Protein AF-A0A399NVS0-F1 (afdb_monomer_lite)

Radius of gyration: 18.45 Å; chains: 1; bounding box: 54×43×53 Å

Organism: NCBI:txid31963

Secondary structure (DSSP, 8-state):
---------------S-TTS-GGGTTS-----PPPPTTHHHHTT-TTEEEETTEEEEE-SS--HHHHHHHHHHHHHHHHHTTT--EEEE--SSSS-EEEE-GGGHHHHHHHHHHHTTTS--EEEE-SSS--PPEEGGGT-S-S-TT---EEEE--EE--

Structure (mmCIF, N/CA/C/O backbone):
data_AF-A0A399NVS0-F1
#
_entry.id   AF-A0A399NVS0-F1
#
loop_
_atom_site.group_PDB
_atom_site.id
_atom_site.type_symbol
_atom_site.label_atom_id
_atom_site.label_alt_id
_atom_site.label_comp_id
_atom_site.label_asym_id
_atom_site.label_entity_id
_atom_site.label_seq_id
_atom_site.pdbx_PDB_ins_code
_atom_site.Cartn_x
_atom_site.Cartn_y
_atom_site.Cartn_z
_atom_site.occupancy
_atom_site.B_iso_or_equiv
_atom_site.auth_seq_id
_atom_site.auth_comp_id
_atom_site.auth_asym_id
_atom_site.auth_atom_id
_atom_site.pdbx_PDB_model_num
ATOM 1 N N . MET A 1 1 ? -35.782 27.827 32.820 1.00 41.75 1 MET A N 1
ATOM 2 C CA . MET A 1 1 ? -35.338 26.569 32.182 1.00 41.75 1 MET A CA 1
ATOM 3 C C . MET A 1 1 ? -35.211 26.828 30.688 1.00 41.75 1 MET A C 1
ATOM 5 O O . MET A 1 1 ? -36.211 26.775 29.992 1.00 41.75 1 MET A O 1
ATOM 9 N N . ALA A 1 2 ? -34.023 27.213 30.219 1.00 36.81 2 ALA A N 1
ATOM 10 C CA . ALA A 1 2 ? -33.742 27.449 28.803 1.00 36.81 2 ALA A CA 1
ATOM 11 C C . ALA A 1 2 ? -32.502 26.625 28.437 1.00 36.81 2 ALA A C 1
ATOM 13 O O . ALA A 1 2 ? -31.418 26.868 28.965 1.00 36.81 2 ALA A O 1
ATOM 14 N N . GLY A 1 3 ? -32.701 25.588 27.623 1.00 33.47 3 GLY A N 1
ATOM 15 C CA . GLY A 1 3 ? -31.640 24.702 27.157 1.00 33.47 3 GLY A CA 1
ATOM 16 C C . GLY A 1 3 ? -30.786 25.404 26.107 1.00 33.47 3 GLY A C 1
ATOM 17 O O . GLY A 1 3 ? -31.291 25.809 25.065 1.00 33.47 3 GLY A O 1
ATOM 18 N N . SER A 1 4 ? -29.496 25.556 26.399 1.00 36.12 4 SER A N 1
ATOM 19 C CA . SER A 1 4 ? -28.494 26.039 25.451 1.00 36.12 4 SER A CA 1
ATOM 20 C C . SER A 1 4 ? -28.148 24.913 24.476 1.00 36.12 4 SER A C 1
ATOM 22 O O . SER A 1 4 ? -27.518 23.924 24.854 1.00 36.12 4 SER A O 1
ATOM 24 N N . ALA A 1 5 ? -28.585 25.045 23.224 1.00 38.28 5 ALA A N 1
ATOM 25 C CA . ALA A 1 5 ? -28.085 24.230 22.128 1.00 38.28 5 ALA A CA 1
ATOM 26 C C . ALA A 1 5 ? -26.654 24.692 21.809 1.00 38.28 5 ALA A C 1
ATOM 28 O O . ALA A 1 5 ? -26.448 25.739 21.196 1.00 38.28 5 ALA A O 1
ATOM 29 N N . ARG A 1 6 ? -25.650 23.931 22.257 1.00 32.88 6 ARG A N 1
ATOM 30 C CA . ARG A 1 6 ? -24.260 24.128 21.829 1.00 32.88 6 ARG A CA 1
ATOM 31 C C . ARG A 1 6 ? -24.132 23.686 20.374 1.00 32.88 6 ARG A C 1
ATOM 33 O O . ARG A 1 6 ? -24.100 22.495 20.082 1.00 32.88 6 ARG A O 1
ATOM 40 N N . GLN A 1 7 ? -24.042 24.656 19.473 1.00 37.81 7 GLN A N 1
ATOM 41 C CA . GLN A 1 7 ? -23.531 24.448 18.124 1.00 37.81 7 GLN A CA 1
ATOM 42 C C . GLN A 1 7 ? -22.048 24.064 18.238 1.00 37.81 7 GLN A C 1
ATOM 44 O O . GLN A 1 7 ? -21.210 24.892 18.594 1.00 37.81 7 GLN A O 1
ATOM 49 N N . PHE A 1 8 ? -21.721 22.797 17.984 1.00 31.05 8 PHE A N 1
ATOM 50 C CA . PHE A 1 8 ? -20.339 22.371 17.776 1.00 31.05 8 PHE A CA 1
ATOM 51 C C . PHE A 1 8 ? -19.960 22.700 16.333 1.00 31.05 8 PHE A C 1
ATOM 53 O O . PHE A 1 8 ? -20.098 21.877 15.433 1.00 31.05 8 PHE A O 1
ATOM 60 N N . ASN A 1 9 ? -19.519 23.935 16.108 1.00 30.95 9 ASN A N 1
ATOM 61 C CA . ASN A 1 9 ? -18.874 24.294 14.854 1.00 30.95 9 ASN A CA 1
ATOM 62 C C . ASN A 1 9 ? -17.452 23.724 14.896 1.00 30.95 9 ASN A C 1
ATOM 64 O O . ASN A 1 9 ? -16.589 24.254 15.596 1.00 30.95 9 ASN A O 1
ATOM 68 N N . VAL A 1 10 ? -17.219 22.624 14.179 1.00 36.53 10 VAL A N 1
ATOM 69 C CA . VAL A 1 10 ? -15.866 22.128 13.906 1.00 36.53 10 VAL A CA 1
ATOM 70 C C . VAL A 1 10 ? -15.254 23.086 12.889 1.00 36.53 10 VAL A C 1
ATOM 72 O O . VAL A 1 10 ? -15.512 22.989 11.691 1.00 36.53 10 VAL A O 1
ATOM 75 N N . ALA A 1 11 ? -14.496 24.065 13.379 1.00 29.69 11 ALA A N 1
ATOM 76 C CA . ALA A 1 11 ? -13.611 24.847 12.536 1.00 29.69 11 ALA A CA 1
ATOM 77 C C . ALA A 1 11 ? -12.514 23.900 12.032 1.00 29.69 11 ALA A C 1
ATOM 79 O O . ALA A 1 11 ? -11.616 23.524 12.782 1.00 29.69 11 ALA A O 1
ATOM 80 N N . LEU A 1 12 ? -12.631 23.462 10.779 1.00 35.03 12 LEU A N 1
ATOM 81 C CA . LEU A 1 12 ? -11.525 22.839 10.067 1.00 35.03 12 LEU A CA 1
ATOM 82 C C . LEU A 1 12 ? -10.483 23.940 9.852 1.00 35.03 12 LEU A C 1
ATOM 84 O O . LEU A 1 12 ? -10.659 24.799 8.989 1.00 35.03 12 LEU A O 1
ATOM 88 N N . GLU A 1 13 ? -9.445 23.977 10.686 1.00 31.06 13 GLU A N 1
ATOM 89 C CA . GLU A 1 13 ? -8.293 24.834 10.417 1.00 31.06 13 GLU A CA 1
ATOM 90 C C . GLU A 1 13 ? -7.690 24.438 9.058 1.00 31.06 13 GLU A C 1
ATOM 92 O O . GLU A 1 13 ? -7.461 23.248 8.814 1.00 31.06 13 GLU A O 1
ATOM 97 N N . PRO A 1 14 ? -7.412 25.393 8.155 1.00 36.09 14 PRO A N 1
ATOM 98 C CA . PRO A 1 14 ? -6.757 25.089 6.896 1.00 36.09 14 PRO A CA 1
ATOM 99 C C . PRO A 1 14 ? -5.263 24.903 7.171 1.00 36.09 14 PRO A C 1
ATOM 101 O O . PRO A 1 14 ? -4.496 25.859 7.171 1.00 36.09 14 PRO A O 1
ATOM 104 N N . THR A 1 15 ? -4.831 23.670 7.428 1.00 40.81 15 THR A N 1
ATOM 105 C CA . THR A 1 15 ? -3.402 23.319 7.505 1.00 40.81 15 THR A CA 1
ATOM 106 C C . THR A 1 15 ? -2.962 22.478 6.317 1.00 40.81 15 THR A C 1
ATOM 108 O O . THR A 1 15 ? -2.309 21.460 6.481 1.00 40.81 15 THR A O 1
ATOM 111 N N . VAL A 1 16 ? -3.272 22.937 5.103 1.00 40.91 16 VAL A N 1
ATOM 112 C CA . VAL A 1 16 ? -2.404 22.746 3.931 1.00 40.91 16 VAL A CA 1
ATOM 113 C C . VAL A 1 16 ? -2.625 23.952 3.019 1.00 40.91 16 VAL A C 1
ATOM 115 O O . VAL A 1 16 ? -3.746 24.202 2.583 1.00 40.91 16 VAL A O 1
ATOM 118 N N . ASP A 1 17 ? -1.571 24.725 2.772 1.00 36.59 17 ASP A N 1
ATOM 119 C CA . ASP A 1 17 ? -1.579 25.800 1.781 1.00 36.59 17 ASP A CA 1
ATOM 120 C C . ASP A 1 17 ? -1.876 25.192 0.388 1.00 36.59 17 ASP A C 1
ATOM 122 O O . ASP A 1 17 ? -1.114 24.327 -0.059 1.00 36.59 17 ASP A O 1
ATOM 126 N N . PRO A 1 18 ? -2.974 25.569 -0.298 1.00 43.31 18 PRO A N 1
ATOM 127 C CA . PRO A 1 18 ? -3.385 24.961 -1.568 1.00 43.31 18 PRO A CA 1
ATOM 128 C C . PRO A 1 18 ? -2.456 25.300 -2.748 1.00 43.31 18 PRO A C 1
ATOM 130 O O . PRO A 1 18 ? -2.695 24.836 -3.861 1.00 43.31 18 PRO A O 1
ATOM 133 N N . ALA A 1 19 ? -1.415 26.113 -2.534 1.00 38.25 19 ALA A N 1
ATOM 134 C CA . ALA A 1 19 ? -0.515 26.576 -3.587 1.00 38.25 19 ALA A CA 1
ATOM 135 C C . ALA A 1 19 ? 0.746 25.715 -3.797 1.00 38.25 19 ALA A C 1
ATOM 137 O O . ALA A 1 19 ? 1.438 25.906 -4.798 1.00 38.25 19 ALA A O 1
ATOM 138 N N . THR A 1 20 ? 1.059 24.754 -2.920 1.00 37.62 20 THR A N 1
ATOM 139 C CA . THR A 1 20 ? 2.188 23.842 -3.169 1.00 37.62 20 THR A CA 1
ATOM 140 C C . THR A 1 20 ? 1.727 22.737 -4.111 1.00 37.62 20 THR A C 1
ATOM 142 O O . THR A 1 20 ? 1.159 21.737 -3.675 1.00 37.62 20 THR A O 1
ATOM 145 N N . SER A 1 21 ? 1.954 22.911 -5.415 1.00 37.31 21 SER A N 1
ATOM 146 C CA . SER A 1 21 ? 1.705 21.858 -6.401 1.00 37.31 21 SER A CA 1
ATOM 147 C C . SER A 1 21 ? 2.378 20.559 -5.942 1.00 37.31 21 SER A C 1
ATOM 149 O O . SER A 1 21 ? 3.598 20.509 -5.779 1.00 37.31 21 SER A O 1
ATOM 151 N N . GLU A 1 22 ? 1.590 19.503 -5.724 1.00 45.12 22 GLU A N 1
ATOM 152 C CA . GLU A 1 22 ? 2.058 18.204 -5.214 1.00 45.12 22 GLU A CA 1
ATOM 153 C C . GLU A 1 22 ? 3.183 17.582 -6.069 1.00 45.12 22 GLU A C 1
ATOM 155 O O . GLU A 1 22 ? 3.919 16.703 -5.609 1.00 45.12 22 GLU A O 1
ATOM 160 N N . GLU A 1 23 ? 3.348 18.068 -7.303 1.00 38.25 23 GLU A N 1
ATOM 161 C CA . GLU A 1 23 ? 4.422 17.723 -8.232 1.00 38.25 23 GLU A CA 1
ATOM 162 C C . GLU A 1 23 ? 5.829 18.068 -7.720 1.00 38.25 23 GLU A C 1
ATOM 164 O O . GLU A 1 23 ? 6.791 17.386 -8.083 1.00 38.25 23 GLU A O 1
ATOM 169 N N . GLU A 1 24 ? 5.978 19.075 -6.855 1.00 32.56 24 GLU A N 1
ATOM 170 C CA . GLU A 1 24 ? 7.271 19.407 -6.239 1.00 32.56 24 GLU A CA 1
ATOM 171 C C . GLU A 1 24 ? 7.657 18.430 -5.123 1.00 32.56 24 GLU A C 1
ATOM 173 O O . GLU A 1 24 ? 8.844 18.184 -4.897 1.00 32.56 24 GLU A O 1
ATOM 178 N N . TYR A 1 25 ? 6.681 17.779 -4.484 1.00 38.12 25 TYR A N 1
ATOM 179 C CA . TYR A 1 25 ? 6.951 16.807 -3.420 1.00 38.12 25 TYR A CA 1
ATOM 180 C C . TYR A 1 25 ? 7.468 15.465 -3.966 1.00 38.12 25 TYR A C 1
ATOM 182 O O . TYR A 1 25 ? 8.130 14.710 -3.256 1.00 38.12 25 TYR A O 1
ATOM 190 N N . SER A 1 26 ? 7.196 15.164 -5.241 1.00 41.22 26 SER A N 1
ATOM 191 C CA . SER A 1 26 ? 7.559 13.887 -5.865 1.00 41.22 26 SER A CA 1
ATOM 192 C C . SER A 1 26 ? 8.949 13.866 -6.518 1.00 41.22 26 SER A C 1
ATOM 194 O O . SER A 1 26 ? 9.409 12.787 -6.895 1.00 41.22 26 SER A O 1
ATOM 196 N N . ARG A 1 27 ? 9.614 15.018 -6.708 1.00 38.06 27 ARG A N 1
ATOM 197 C CA . ARG A 1 27 ? 10.742 15.135 -7.657 1.00 38.06 27 ARG A CA 1
ATOM 198 C C . ARG A 1 27 ? 12.161 14.978 -7.093 1.00 38.06 27 ARG A C 1
ATOM 200 O O . ARG A 1 27 ? 13.093 14.921 -7.886 1.00 38.06 27 ARG A O 1
ATOM 207 N N . GLN A 1 28 ? 12.365 14.827 -5.784 1.0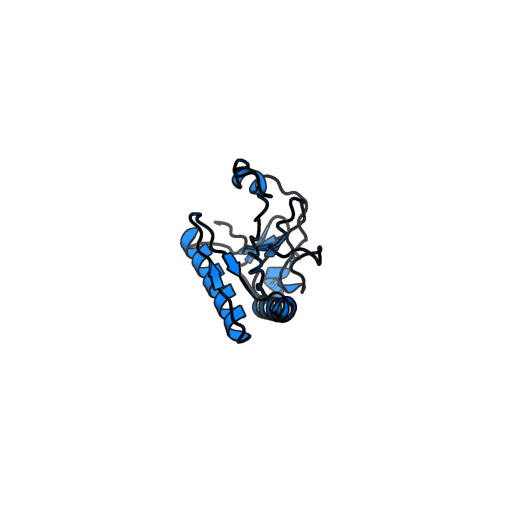0 41.69 28 GLN A N 1
ATOM 208 C CA . GLN A 1 28 ? 13.725 14.714 -5.229 1.00 41.69 28 GLN A CA 1
ATOM 209 C C . GLN A 1 28 ? 13.750 13.735 -4.039 1.00 41.69 28 GLN A C 1
ATOM 211 O O . GLN A 1 28 ? 13.243 14.074 -2.979 1.00 41.69 28 GLN A O 1
ATOM 216 N N . ASP A 1 29 ? 14.300 12.527 -4.185 1.00 44.78 29 ASP A N 1
ATOM 217 C CA . ASP A 1 29 ? 14.395 11.522 -3.104 1.00 44.78 29 ASP A CA 1
ATOM 218 C C . ASP A 1 29 ? 15.713 10.730 -3.236 1.00 44.78 29 ASP A C 1
ATOM 220 O O . ASP A 1 29 ? 15.905 10.051 -4.244 1.00 44.78 29 ASP A O 1
ATOM 224 N N . ASP A 1 30 ? 16.578 10.793 -2.209 1.00 43.59 30 ASP A N 1
ATOM 225 C CA . ASP A 1 30 ? 17.843 10.029 -2.079 1.00 43.59 30 ASP A CA 1
ATOM 226 C C . ASP A 1 30 ? 18.008 9.334 -0.703 1.00 43.59 30 ASP A C 1
ATOM 228 O O . ASP A 1 30 ? 19.099 8.920 -0.320 1.00 43.59 30 ASP A O 1
ATOM 232 N N . ALA A 1 31 ? 16.928 9.127 0.053 1.00 50.03 31 ALA A N 1
ATOM 233 C CA . ALA A 1 31 ? 16.952 8.231 1.214 1.00 50.03 31 ALA A CA 1
ATOM 234 C C . ALA A 1 31 ? 15.771 7.266 1.110 1.00 50.03 31 ALA A C 1
ATOM 236 O O . ALA A 1 31 ? 14.633 7.625 1.398 1.00 50.03 31 ALA A O 1
ATOM 237 N N . VAL A 1 32 ? 16.042 6.056 0.628 1.00 55.94 32 VAL A N 1
ATOM 238 C CA . VAL A 1 32 ? 15.063 4.983 0.429 1.00 55.94 32 VAL A CA 1
ATOM 239 C C . VAL A 1 32 ? 15.309 3.912 1.488 1.00 55.94 32 VAL A C 1
ATOM 241 O O . VAL A 1 32 ? 16.448 3.475 1.639 1.00 55.94 32 VAL A O 1
ATOM 244 N N . ALA A 1 33 ? 14.274 3.472 2.215 1.00 58.44 33 ALA A N 1
ATOM 245 C CA . ALA A 1 33 ? 14.387 2.270 3.041 1.00 58.44 33 ALA A CA 1
ATOM 246 C C . ALA A 1 33 ? 14.461 1.054 2.095 1.00 58.44 33 ALA A C 1
ATOM 248 O O . ALA A 1 33 ? 13.541 0.868 1.293 1.00 58.44 33 ALA A O 1
ATOM 249 N N . PRO A 1 34 ? 15.559 0.277 2.096 1.00 66.56 34 PRO A N 1
ATOM 250 C CA . PRO A 1 34 ? 15.833 -0.619 0.984 1.00 66.56 34 PRO A CA 1
ATOM 251 C C . PRO A 1 34 ? 15.069 -1.940 1.108 1.00 66.56 34 PRO A C 1
ATOM 253 O O . PRO A 1 34 ? 15.268 -2.694 2.057 1.00 66.56 34 PRO A O 1
ATOM 256 N N . ALA A 1 35 ? 14.284 -2.277 0.083 1.00 79.31 35 ALA A N 1
ATOM 257 C CA . ALA A 1 35 ? 14.026 -3.673 -0.240 1.00 79.31 35 ALA A CA 1
ATOM 258 C C . ALA A 1 35 ? 15.357 -4.335 -0.652 1.00 79.31 35 ALA A C 1
ATOM 260 O O . ALA A 1 35 ? 16.127 -3.738 -1.419 1.00 79.31 35 ALA A O 1
ATOM 261 N N . PRO A 1 36 ? 15.662 -5.552 -0.165 1.00 81.62 36 PRO A N 1
ATOM 262 C CA . PRO A 1 36 ? 16.909 -6.227 -0.501 1.00 81.62 36 PRO A CA 1
ATOM 263 C C . PRO A 1 36 ? 16.967 -6.531 -2.000 1.00 81.62 36 PRO A C 1
ATOM 265 O O . PRO A 1 36 ? 15.951 -6.854 -2.607 1.00 81.62 36 PRO A O 1
ATOM 268 N N . ALA A 1 37 ? 18.160 -6.505 -2.604 1.00 83.81 37 ALA A N 1
ATOM 269 C CA . ALA A 1 37 ? 18.337 -6.834 -4.027 1.00 83.81 37 ALA A CA 1
ATOM 270 C C . ALA A 1 37 ? 17.810 -8.239 -4.392 1.00 83.81 37 ALA A C 1
ATOM 272 O O . ALA A 1 37 ? 17.433 -8.487 -5.534 1.00 83.81 37 ALA A O 1
ATOM 273 N N . THR A 1 38 ? 17.757 -9.144 -3.412 1.00 87.56 38 THR A N 1
ATOM 274 C CA . THR A 1 38 ? 17.235 -10.508 -3.536 1.00 87.56 38 THR A CA 1
ATOM 275 C C . THR A 1 38 ? 15.712 -10.607 -3.449 1.00 87.56 38 THR A C 1
ATOM 277 O O . THR A 1 38 ? 15.192 -11.691 -3.698 1.00 87.56 38 THR A O 1
ATOM 280 N N . TRP A 1 39 ? 14.992 -9.517 -3.143 1.00 91.50 39 TRP A N 1
ATOM 281 C CA . TRP A 1 39 ? 13.532 -9.506 -2.969 1.00 91.50 39 TRP A CA 1
ATOM 282 C C . TRP A 1 39 ? 12.785 -10.240 -4.100 1.00 91.50 39 TRP A C 1
ATOM 284 O O . TRP A 1 39 ? 12.003 -11.135 -3.787 1.00 91.50 39 TRP A O 1
ATOM 294 N N . PRO A 1 40 ? 13.062 -9.993 -5.401 1.00 89.94 40 PRO A N 1
ATOM 295 C CA . PRO A 1 40 ? 12.354 -10.684 -6.484 1.00 89.94 40 PRO A CA 1
ATOM 296 C C . PRO A 1 40 ? 12.512 -12.206 -6.436 1.00 89.94 40 PRO A C 1
ATOM 298 O O . PRO A 1 40 ? 11.560 -12.944 -6.676 1.00 89.94 40 PRO A O 1
ATOM 301 N N . THR A 1 41 ? 13.711 -12.682 -6.097 1.00 90.25 41 THR A N 1
ATOM 302 C CA . THR A 1 41 ? 14.009 -14.113 -6.000 1.00 90.25 41 THR A CA 1
ATOM 303 C C . THR A 1 41 ? 13.360 -14.726 -4.764 1.00 90.25 41 THR A C 1
ATOM 305 O O . THR A 1 41 ? 12.756 -15.787 -4.873 1.00 90.25 41 THR A O 1
ATOM 308 N N . THR A 1 42 ? 13.452 -14.055 -3.611 1.00 91.25 42 THR A N 1
ATOM 309 C CA . THR A 1 42 ? 12.872 -14.521 -2.341 1.00 91.25 42 THR A CA 1
ATOM 310 C C . THR A 1 42 ? 11.354 -14.662 -2.422 1.00 91.25 42 THR A C 1
ATOM 312 O O . THR A 1 42 ? 10.810 -15.624 -1.895 1.00 91.25 42 THR A O 1
ATOM 315 N N . HIS A 1 43 ? 10.685 -13.736 -3.112 1.00 91.38 43 HIS A N 1
ATOM 316 C CA . HIS A 1 43 ? 9.227 -13.730 -3.264 1.00 91.38 43 HIS A CA 1
ATOM 317 C C . HIS A 1 43 ? 8.743 -14.429 -4.544 1.00 91.38 43 HIS A C 1
ATOM 319 O O . HIS A 1 43 ? 7.552 -14.423 -4.837 1.00 91.38 43 HIS A O 1
ATOM 325 N N . HIS A 1 44 ? 9.643 -15.032 -5.333 1.00 93.31 44 HIS A N 1
ATOM 326 C CA . HIS A 1 44 ? 9.312 -15.682 -6.608 1.00 93.31 44 HIS A CA 1
ATOM 327 C C . HIS A 1 44 ? 8.549 -14.771 -7.596 1.00 93.31 44 HIS A C 1
ATOM 329 O O . HIS A 1 44 ? 7.653 -15.214 -8.315 1.00 93.31 44 HIS A O 1
ATOM 335 N N . ARG A 1 45 ? 8.934 -13.490 -7.659 1.00 93.69 45 ARG A N 1
ATOM 336 C CA . ARG A 1 45 ? 8.305 -12.436 -8.472 1.00 93.69 45 ARG A CA 1
ATOM 337 C C . ARG A 1 45 ? 9.215 -11.976 -9.616 1.00 93.69 45 ARG A C 1
ATOM 339 O O . ARG A 1 45 ? 9.907 -10.967 -9.476 1.00 93.69 45 ARG A O 1
ATOM 346 N N . PRO A 1 46 ? 9.239 -12.677 -10.770 1.00 91.81 46 PRO A N 1
ATOM 347 C CA . PRO A 1 46 ? 10.084 -12.301 -11.911 1.00 91.81 46 PRO A CA 1
ATOM 348 C C . PRO A 1 46 ? 9.637 -10.997 -12.594 1.00 91.81 46 PRO A C 1
ATOM 350 O O . PRO A 1 46 ? 10.371 -10.430 -13.400 1.00 91.81 46 PRO A O 1
ATOM 353 N N . ASP A 1 47 ? 8.427 -10.529 -12.294 1.00 92.75 47 ASP A N 1
ATOM 354 C CA . ASP A 1 47 ? 7.853 -9.260 -12.734 1.00 92.75 47 ASP A CA 1
ATOM 355 C C . ASP A 1 47 ? 8.288 -8.062 -11.871 1.00 92.75 47 ASP A C 1
ATOM 357 O O . ASP A 1 47 ? 7.881 -6.933 -12.146 1.00 92.75 47 ASP A O 1
ATOM 361 N N . VAL A 1 48 ? 9.122 -8.279 -10.851 1.00 94.12 48 VAL A N 1
ATOM 362 C CA . VAL A 1 48 ? 9.631 -7.238 -9.953 1.00 94.12 48 VAL A CA 1
ATOM 363 C C . VAL A 1 48 ? 11.144 -7.105 -10.102 1.00 94.12 48 VAL A C 1
ATOM 365 O O . VAL A 1 48 ? 11.877 -8.088 -10.145 1.00 94.12 48 VAL A O 1
ATOM 368 N N . VAL A 1 49 ? 11.635 -5.869 -10.132 1.00 93.56 49 VAL A N 1
ATOM 369 C CA . VAL A 1 49 ? 13.068 -5.552 -10.074 1.00 93.56 49 VAL A CA 1
ATOM 370 C C . VAL A 1 49 ? 13.348 -4.588 -8.932 1.00 93.56 49 VAL A C 1
ATOM 372 O O . VAL A 1 49 ? 12.488 -3.796 -8.559 1.00 93.56 49 VAL A O 1
ATOM 375 N N . VAL A 1 50 ? 14.559 -4.601 -8.380 1.00 92.19 50 VAL A N 1
ATOM 376 C CA . VAL A 1 50 ? 14.946 -3.623 -7.354 1.00 92.19 50 VAL A CA 1
ATOM 377 C C . VAL A 1 50 ? 15.613 -2.426 -8.021 1.00 92.19 50 VAL A C 1
ATOM 379 O O . VAL A 1 50 ? 16.700 -2.544 -8.583 1.00 92.19 50 VAL A O 1
ATOM 382 N N . ARG A 1 51 ? 14.974 -1.254 -7.955 1.00 88.19 51 ARG A N 1
ATOM 383 C CA . ARG A 1 51 ? 15.486 0.002 -8.521 1.00 88.19 51 ARG A CA 1
ATOM 384 C C . ARG A 1 51 ? 15.536 1.070 -7.438 1.00 88.19 51 ARG A C 1
ATOM 386 O O . ARG A 1 51 ? 14.534 1.332 -6.785 1.00 88.19 51 ARG A O 1
ATOM 393 N N . LYS A 1 52 ? 16.708 1.690 -7.244 1.00 85.12 52 LYS A N 1
ATOM 394 C CA . LYS A 1 52 ? 16.951 2.678 -6.171 1.00 85.12 52 LYS A CA 1
ATOM 395 C C . LYS A 1 52 ? 16.535 2.169 -4.777 1.00 85.12 52 LYS A C 1
ATOM 397 O O . LYS A 1 52 ? 16.014 2.930 -3.979 1.00 85.12 52 LYS A O 1
ATOM 402 N N . GLY A 1 53 ? 16.715 0.874 -4.502 1.00 87.19 53 GLY A N 1
ATOM 403 C CA . GLY A 1 53 ? 16.306 0.258 -3.234 1.00 87.19 53 GLY A CA 1
ATOM 404 C C . GLY A 1 53 ? 14.807 -0.038 -3.101 1.00 87.19 53 GLY A C 1
ATOM 405 O O . GLY A 1 53 ? 14.385 -0.465 -2.037 1.00 87.19 53 GLY A O 1
ATOM 406 N N . LEU A 1 54 ? 13.991 0.146 -4.144 1.00 90.12 54 LEU A N 1
ATOM 407 C CA . LEU A 1 54 ? 12.571 -0.220 -4.134 1.00 90.12 54 LEU A CA 1
ATOM 408 C C . LEU A 1 54 ? 12.313 -1.448 -5.006 1.00 90.12 54 LEU A C 1
ATOM 410 O O . LEU A 1 54 ? 12.679 -1.455 -6.185 1.00 90.12 54 LEU A O 1
ATOM 414 N N . ALA A 1 55 ? 11.622 -2.445 -4.458 1.00 93.12 55 ALA A N 1
ATOM 415 C CA . ALA A 1 55 ? 10.985 -3.507 -5.223 1.00 93.12 55 ALA A CA 1
ATOM 416 C C . ALA A 1 55 ? 9.909 -2.873 -6.116 1.00 93.12 55 ALA A C 1
ATOM 418 O O . ALA A 1 55 ? 8.935 -2.296 -5.643 1.00 93.12 55 ALA A O 1
ATOM 419 N N . THR A 1 56 ? 10.148 -2.904 -7.418 1.00 92.88 56 THR A N 1
ATOM 420 C CA . THR A 1 56 ? 9.448 -2.117 -8.430 1.00 92.88 56 THR A CA 1
ATOM 421 C C . THR A 1 56 ? 8.864 -3.042 -9.483 1.00 92.88 56 THR A C 1
ATOM 423 O O . THR A 1 56 ? 9.585 -3.841 -10.079 1.00 92.88 56 THR A O 1
ATOM 426 N N . LEU A 1 57 ? 7.561 -2.919 -9.729 1.00 93.75 57 LEU A N 1
ATOM 427 C CA . LEU A 1 57 ? 6.849 -3.715 -10.725 1.00 93.75 57 LEU A CA 1
ATOM 428 C C . LEU A 1 57 ? 7.264 -3.295 -12.141 1.00 93.75 57 LEU A C 1
ATOM 430 O O . LEU A 1 57 ? 7.270 -2.108 -12.479 1.00 93.75 57 LEU A O 1
ATOM 434 N N . VAL A 1 58 ? 7.567 -4.267 -12.995 1.00 94.12 58 VAL A N 1
ATOM 435 C CA . VAL A 1 58 ? 7.784 -4.039 -14.425 1.00 94.12 58 VAL A CA 1
ATOM 436 C C . VAL A 1 58 ? 6.419 -3.915 -15.092 1.00 94.12 58 VAL A C 1
ATOM 438 O O . VAL A 1 5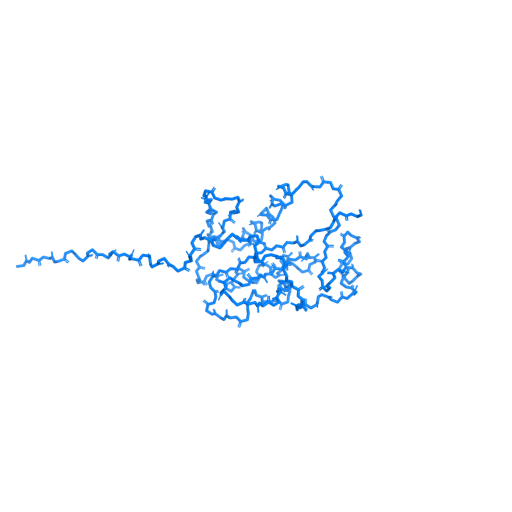8 ? 5.695 -4.894 -15.268 1.00 94.12 58 VAL A O 1
ATOM 441 N N . ASN A 1 59 ? 6.051 -2.694 -15.465 1.00 91.19 59 ASN A N 1
ATOM 442 C CA . ASN A 1 59 ? 4.797 -2.414 -16.139 1.00 91.19 59 ASN A CA 1
ATOM 443 C C . ASN A 1 59 ? 4.991 -2.474 -17.656 1.00 91.19 59 ASN A C 1
ATOM 445 O O . ASN A 1 59 ? 5.695 -1.649 -18.229 1.00 91.19 59 ASN A O 1
ATOM 449 N N . ARG A 1 60 ? 4.358 -3.452 -18.306 1.00 88.88 60 ARG A N 1
ATOM 450 C CA . ARG A 1 60 ? 4.445 -3.637 -19.765 1.00 88.88 60 ARG A CA 1
ATOM 451 C C . ARG A 1 60 ? 3.194 -3.192 -20.515 1.00 88.88 60 ARG A C 1
ATOM 453 O O . ARG A 1 60 ? 3.254 -3.010 -21.724 1.00 88.88 60 ARG A O 1
ATOM 460 N N . THR A 1 61 ? 2.058 -3.100 -19.827 1.00 90.00 61 THR A N 1
ATOM 461 C CA . THR A 1 61 ? 0.743 -3.043 -20.485 1.00 90.00 61 THR A CA 1
ATOM 462 C C . THR A 1 61 ? -0.230 -2.056 -19.861 1.00 90.00 61 THR A C 1
ATOM 464 O O . THR A 1 61 ? -1.170 -1.650 -20.538 1.00 90.00 61 THR A O 1
ATOM 467 N N . LEU A 1 62 ? -0.070 -1.698 -18.584 1.00 91.75 62 LEU A N 1
ATOM 468 C CA . LEU A 1 62 ? -1.045 -0.860 -17.895 1.00 91.75 62 LEU A CA 1
ATOM 469 C C . LEU A 1 62 ? -0.759 0.611 -18.167 1.00 91.75 62 LEU A C 1
ATOM 471 O O . LEU A 1 62 ? 0.363 1.079 -17.985 1.00 91.75 62 LEU A O 1
ATOM 475 N N . THR A 1 63 ? -1.795 1.369 -18.503 1.00 91.38 63 THR A N 1
ATOM 476 C CA . THR A 1 63 ? -1.719 2.829 -18.418 1.00 91.38 63 THR A CA 1
ATOM 477 C C . THR A 1 63 ? -1.609 3.270 -16.951 1.00 91.38 63 THR A C 1
ATOM 479 O O . THR A 1 63 ? -1.998 2.515 -16.049 1.00 91.38 63 THR A O 1
ATOM 482 N N . PRO A 1 64 ? -1.148 4.503 -16.665 1.00 88.44 64 PRO A N 1
ATOM 483 C CA . PRO A 1 64 ? -1.098 5.021 -15.296 1.00 88.44 64 PRO A CA 1
ATOM 484 C C . PRO A 1 64 ? -2.440 4.915 -14.554 1.00 88.44 64 PRO A C 1
ATOM 486 O O . PRO A 1 64 ? -2.480 4.501 -13.396 1.00 88.44 64 PRO A O 1
ATOM 489 N N . HIS A 1 65 ? -3.551 5.201 -15.239 1.00 88.12 65 HIS A N 1
ATOM 490 C CA . HIS A 1 65 ? -4.890 5.070 -14.665 1.00 88.12 65 HIS A CA 1
ATOM 491 C C . HIS A 1 65 ? -5.252 3.608 -14.352 1.00 88.12 65 HIS A C 1
ATOM 493 O O . HIS A 1 65 ? -5.762 3.314 -13.275 1.00 88.12 65 HIS A O 1
ATOM 499 N N . GLN A 1 66 ? -4.958 2.663 -15.252 1.00 92.00 66 GLN A N 1
ATOM 500 C CA . GLN A 1 66 ? -5.213 1.239 -15.000 1.00 92.00 66 GLN A CA 1
ATOM 501 C C . GLN A 1 66 ? -4.372 0.698 -13.838 1.00 92.00 66 GLN A C 1
ATOM 503 O O . GLN A 1 66 ? -4.874 -0.084 -13.030 1.00 92.00 66 GLN A O 1
ATOM 508 N N . ALA A 1 67 ? -3.116 1.133 -13.721 1.00 91.12 67 ALA A N 1
ATOM 509 C CA . ALA A 1 67 ? -2.261 0.805 -12.585 1.00 91.12 67 ALA A CA 1
ATOM 510 C C . ALA A 1 67 ? -2.852 1.332 -11.267 1.00 91.12 67 ALA A C 1
ATOM 512 O O . ALA A 1 67 ? -2.949 0.572 -10.305 1.00 91.12 67 ALA A O 1
ATOM 513 N N . LEU A 1 68 ? -3.325 2.584 -11.248 1.00 89.19 68 LEU A N 1
ATOM 514 C CA . LEU A 1 68 ? -4.008 3.170 -10.092 1.00 89.19 68 LEU A CA 1
ATOM 515 C C . LEU A 1 68 ? -5.263 2.376 -9.706 1.00 89.19 68 LEU A C 1
ATOM 517 O O . LEU A 1 68 ? -5.431 2.028 -8.541 1.00 89.19 68 LEU A O 1
ATOM 521 N N . VAL A 1 69 ? -6.120 2.032 -10.673 1.00 91.50 69 VAL A N 1
ATOM 522 C CA . VAL A 1 69 ? -7.320 1.219 -10.413 1.00 91.50 69 VAL A CA 1
ATOM 523 C C . VAL A 1 69 ? -6.938 -0.154 -9.854 1.00 91.50 69 VAL A C 1
ATOM 525 O O . VAL A 1 69 ? -7.547 -0.615 -8.894 1.00 91.50 69 VAL A O 1
ATOM 528 N N . THR A 1 70 ? -5.896 -0.784 -10.397 1.00 93.00 70 THR A N 1
ATOM 529 C CA . THR A 1 70 ? -5.397 -2.082 -9.913 1.00 93.00 70 THR A CA 1
ATOM 530 C C . THR A 1 70 ? -4.892 -1.991 -8.469 1.00 93.00 70 THR A C 1
ATOM 532 O O . THR A 1 70 ? -5.144 -2.893 -7.674 1.00 93.00 70 THR A O 1
ATOM 535 N N . ASP A 1 71 ? -4.206 -0.904 -8.106 1.00 93.19 71 ASP A N 1
ATOM 536 C CA . ASP A 1 71 ? -3.742 -0.651 -6.733 1.00 93.19 71 ASP A CA 1
ATOM 537 C C . ASP A 1 71 ? -4.919 -0.470 -5.767 1.00 93.19 71 ASP A C 1
ATOM 539 O O . ASP A 1 71 ? -4.916 -1.036 -4.675 1.00 93.19 71 ASP A O 1
ATOM 543 N N . LEU A 1 72 ? -5.960 0.253 -6.182 1.00 93.00 72 LEU A N 1
ATOM 544 C CA . LEU A 1 72 ? -7.158 0.453 -5.366 1.00 93.00 72 LEU A CA 1
ATOM 545 C C . LEU A 1 72 ? -7.946 -0.835 -5.153 1.00 93.00 72 LEU A C 1
ATOM 547 O O . LEU A 1 72 ? -8.411 -1.081 -4.043 1.00 93.00 72 LEU A O 1
ATOM 551 N N . LEU A 1 73 ? -8.093 -1.657 -6.194 1.00 94.50 73 LEU A N 1
ATOM 552 C CA . LEU A 1 73 ? -8.759 -2.954 -6.085 1.00 94.50 73 LEU A CA 1
ATOM 553 C C . LEU A 1 73 ? -7.991 -3.890 -5.145 1.00 94.50 73 LEU A C 1
ATOM 555 O O . LEU A 1 73 ? -8.608 -4.513 -4.289 1.00 94.50 73 LEU A O 1
ATOM 559 N N . PHE A 1 74 ? -6.657 -3.908 -5.232 1.00 95.44 74 PHE A N 1
ATOM 560 C CA . PHE A 1 74 ? -5.809 -4.663 -4.308 1.00 95.44 74 PHE A CA 1
ATOM 561 C C . PHE A 1 74 ? -6.024 -4.238 -2.846 1.00 95.44 74 PHE A C 1
ATOM 563 O O . PHE A 1 74 ? -6.275 -5.078 -1.983 1.00 95.44 74 PHE A O 1
ATOM 570 N N . ILE A 1 75 ? -5.988 -2.930 -2.566 1.00 94.75 75 ILE A N 1
ATOM 571 C CA . ILE A 1 75 ? -6.208 -2.407 -1.208 1.00 94.75 75 ILE A CA 1
ATOM 572 C C . ILE A 1 75 ? -7.629 -2.722 -0.732 1.00 94.75 75 ILE A C 1
ATOM 574 O O . ILE A 1 75 ? -7.818 -3.141 0.408 1.00 94.75 75 ILE A O 1
ATOM 578 N N . ARG A 1 76 ? -8.634 -2.558 -1.598 1.00 94.94 76 ARG A N 1
ATOM 579 C CA . ARG A 1 76 ? -10.029 -2.881 -1.283 1.00 94.94 76 ARG A CA 1
ATOM 580 C C . ARG A 1 76 ? -10.173 -4.338 -0.859 1.00 94.94 76 ARG A C 1
ATOM 582 O O . ARG A 1 76 ? -10.814 -4.599 0.152 1.00 94.94 76 ARG A O 1
ATOM 589 N N . ASP A 1 77 ? -9.596 -5.269 -1.609 1.00 96.75 77 ASP A N 1
ATOM 590 C CA . ASP A 1 77 ? -9.726 -6.697 -1.324 1.00 96.75 77 ASP A CA 1
ATOM 591 C C . ASP A 1 77 ? -9.044 -7.058 0.011 1.00 96.75 77 ASP A C 1
ATOM 593 O O . ASP A 1 77 ? -9.610 -7.809 0.807 1.00 96.75 77 ASP A O 1
ATOM 597 N N . ALA A 1 78 ? -7.900 -6.432 0.322 1.00 96.25 78 ALA A N 1
ATOM 598 C CA . ALA A 1 78 ? -7.244 -6.563 1.625 1.00 96.25 78 ALA A CA 1
ATOM 599 C C . ALA A 1 78 ? -8.108 -6.032 2.785 1.00 96.25 78 ALA A C 1
ATOM 601 O O . ALA A 1 78 ? -8.170 -6.654 3.844 1.00 96.25 78 ALA A O 1
ATOM 602 N N . LEU A 1 79 ? -8.800 -4.905 2.594 1.00 95.94 79 LEU A N 1
ATOM 603 C CA . LEU A 1 79 ? -9.695 -4.339 3.607 1.00 95.94 79 LEU A CA 1
ATOM 604 C C . LEU A 1 79 ? -10.970 -5.172 3.776 1.00 95.94 79 LEU A C 1
ATOM 606 O O . LEU A 1 79 ? -11.364 -5.453 4.906 1.00 95.94 79 LEU A O 1
ATOM 610 N N . LEU A 1 80 ? -11.581 -5.634 2.683 1.00 96.56 80 LEU A N 1
ATOM 611 C CA . LEU A 1 80 ? -12.770 -6.492 2.724 1.00 96.56 80 LEU A CA 1
ATOM 612 C C . LEU A 1 80 ? -12.513 -7.795 3.491 1.00 96.56 80 LEU A C 1
ATOM 614 O O . LEU A 1 80 ? -13.385 -8.239 4.235 1.00 96.56 80 LEU A O 1
ATOM 618 N N . ALA A 1 81 ? -11.309 -8.365 3.384 1.00 96.25 81 ALA A N 1
ATOM 619 C CA . ALA A 1 81 ? -10.917 -9.563 4.128 1.00 96.25 81 ALA A CA 1
ATOM 620 C C . ALA A 1 81 ? -10.945 -9.383 5.660 1.00 96.25 81 ALA A C 1
ATOM 622 O O . ALA A 1 81 ? -10.984 -10.368 6.394 1.00 96.25 81 ALA A O 1
ATOM 623 N N . THR A 1 82 ? -10.943 -8.142 6.156 1.00 96.69 82 THR A N 1
ATOM 624 C CA . THR A 1 82 ? -11.021 -7.844 7.596 1.00 96.69 82 THR A CA 1
ATOM 625 C C . THR A 1 82 ? -12.445 -7.726 8.129 1.00 96.69 82 THR A C 1
ATOM 627 O O . THR A 1 82 ? -12.643 -7.805 9.340 1.00 96.69 82 THR A O 1
ATOM 630 N N . GLY A 1 83 ? -13.428 -7.506 7.250 1.00 95.81 83 GLY A N 1
ATOM 631 C CA . GLY A 1 83 ? -14.813 -7.234 7.632 1.00 95.81 83 GLY A CA 1
ATOM 632 C C . GLY A 1 83 ? -15.055 -5.867 8.285 1.00 95.81 83 GLY A C 1
ATOM 633 O O . GLY A 1 83 ? -16.138 -5.660 8.825 1.00 95.81 83 GLY A O 1
ATOM 634 N N . ILE A 1 84 ? -14.085 -4.946 8.267 1.00 94.62 84 ILE A N 1
ATOM 635 C CA . ILE A 1 84 ? -14.293 -3.579 8.763 1.00 94.62 84 ILE A CA 1
ATOM 636 C C . ILE A 1 84 ? -14.995 -2.709 7.721 1.00 94.62 84 ILE A C 1
ATOM 638 O O . ILE A 1 84 ? -14.822 -2.889 6.512 1.00 94.62 84 ILE A O 1
ATOM 642 N N . ASP A 1 85 ? -15.677 -1.679 8.205 1.00 95.12 85 ASP A N 1
ATOM 643 C CA . ASP A 1 85 ? -16.172 -0.608 7.354 1.00 95.12 85 ASP A CA 1
ATOM 644 C C . ASP A 1 85 ? -15.038 0.335 6.929 1.00 95.12 85 ASP A C 1
ATOM 646 O O . ASP A 1 85 ? -14.159 0.707 7.715 1.00 95.12 85 ASP A O 1
ATOM 650 N N . PHE A 1 86 ? -15.082 0.748 5.664 1.00 95.62 86 PHE A N 1
ATOM 651 C CA . PHE A 1 86 ? -14.208 1.766 5.097 1.00 95.62 86 PHE A CA 1
ATOM 652 C C . PHE A 1 86 ? -14.966 2.581 4.050 1.00 95.62 86 PHE A C 1
ATOM 654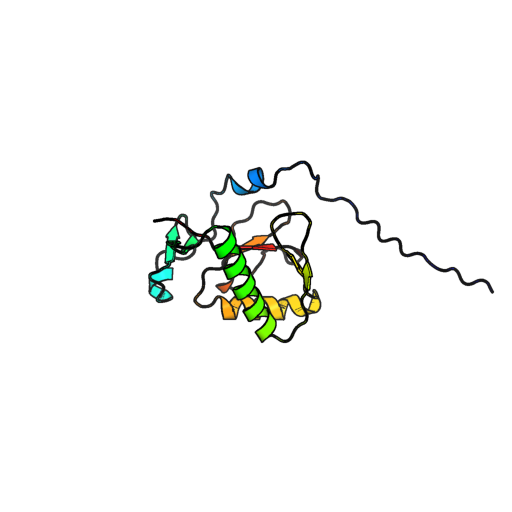 O O . PHE A 1 86 ? -15.906 2.102 3.413 1.00 95.62 86 PHE A O 1
ATOM 661 N N . TRP A 1 87 ? -14.528 3.818 3.836 1.00 94.62 87 TRP A N 1
ATOM 662 C CA . TRP A 1 87 ? -15.133 4.725 2.865 1.00 94.62 87 TRP A CA 1
ATOM 663 C C . TRP A 1 87 ? -14.138 5.085 1.780 1.00 94.62 87 TRP A C 1
ATOM 665 O O . TRP A 1 87 ? -13.019 5.504 2.068 1.00 94.62 87 TRP A O 1
ATOM 675 N N . LEU A 1 88 ? -14.571 4.978 0.525 1.00 92.25 88 LEU A N 1
ATOM 676 C CA . LEU A 1 88 ? -13.851 5.554 -0.601 1.00 92.25 88 LEU A CA 1
ATOM 677 C C . LEU A 1 88 ? -14.309 7.001 -0.790 1.00 92.25 88 LEU A C 1
ATOM 679 O O . LEU A 1 88 ? -15.379 7.267 -1.340 1.00 92.25 88 LEU A O 1
ATOM 683 N N . ILE A 1 89 ? -13.484 7.933 -0.338 1.00 89.56 89 ILE A N 1
ATOM 684 C CA . ILE A 1 89 ? -13.695 9.361 -0.521 1.00 89.56 89 ILE A CA 1
ATOM 685 C C . ILE A 1 89 ? -13.101 9.747 -1.872 1.00 89.56 89 ILE A C 1
ATOM 687 O O . ILE A 1 89 ? -11.904 9.595 -2.125 1.00 89.56 89 ILE A O 1
ATOM 691 N N . ARG A 1 90 ? -13.958 10.255 -2.754 1.00 83.62 90 ARG A N 1
ATOM 692 C CA . ARG A 1 90 ? -13.547 10.847 -4.026 1.00 83.62 90 ARG A CA 1
ATOM 693 C C . ARG A 1 90 ? -13.567 12.359 -3.864 1.00 83.62 90 ARG A C 1
ATOM 695 O O . ARG A 1 90 ? -14.626 12.922 -3.594 1.00 83.62 90 ARG A O 1
ATOM 702 N N . GLY A 1 91 ? -12.397 12.979 -3.970 1.00 71.88 91 GLY A N 1
ATOM 703 C CA . GLY A 1 91 ? -12.276 14.429 -4.059 1.00 71.88 91 GLY A CA 1
ATOM 704 C C . GLY A 1 91 ? -12.559 14.929 -5.475 1.00 71.88 91 GLY A C 1
ATOM 705 O O . GLY A 1 91 ? -12.918 14.156 -6.363 1.00 71.88 91 GLY A O 1
ATOM 706 N N . ASN A 1 92 ? -12.362 16.232 -5.672 1.00 63.97 92 ASN A N 1
ATOM 707 C CA . ASN A 1 92 ? -12.322 16.840 -7.004 1.00 63.97 92 ASN A CA 1
ATOM 708 C C . ASN A 1 92 ? -10.970 16.589 -7.715 1.00 63.97 92 ASN A C 1
ATOM 710 O O . ASN A 1 92 ? -10.843 16.869 -8.903 1.00 63.97 92 ASN A O 1
ATOM 714 N N . ASP A 1 93 ? -9.988 16.056 -6.978 1.00 57.84 93 ASP A N 1
ATOM 715 C CA . ASP A 1 93 ? -8.652 15.687 -7.450 1.00 57.84 93 ASP A CA 1
ATOM 716 C C . ASP A 1 93 ? -8.586 14.223 -7.930 1.00 57.84 93 ASP A C 1
ATOM 718 O O . ASP A 1 93 ? -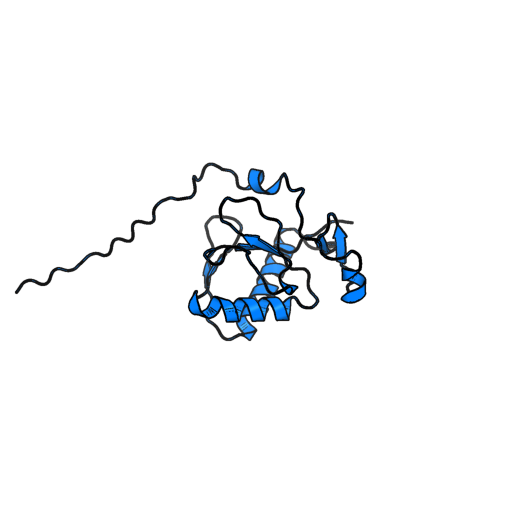9.436 13.393 -7.601 1.00 57.84 93 ASP A O 1
ATOM 722 N N . GLU A 1 94 ? -7.528 13.873 -8.673 1.00 62.19 94 GLU A N 1
ATOM 723 C CA . GLU A 1 94 ? -7.377 12.567 -9.342 1.00 62.19 94 GLU A CA 1
ATOM 724 C C . GLU A 1 94 ? -7.183 11.357 -8.406 1.00 62.19 94 GLU A C 1
ATOM 726 O O . GLU A 1 94 ? -7.297 10.212 -8.852 1.00 62.19 94 GLU A O 1
ATOM 731 N N . ARG A 1 95 ? -6.859 11.556 -7.120 1.00 75.62 95 ARG A N 1
ATOM 732 C CA . ARG A 1 95 ? -6.439 10.460 -6.228 1.00 75.62 95 ARG A CA 1
ATOM 733 C C . ARG A 1 95 ? -7.483 10.182 -5.146 1.00 75.62 95 ARG A C 1
ATOM 735 O O . ARG A 1 95 ? -7.662 11.007 -4.253 1.00 75.62 95 ARG A O 1
ATOM 742 N N . PRO A 1 96 ? -8.158 9.022 -5.177 1.00 86.44 96 PRO A N 1
ATOM 743 C CA . PRO A 1 96 ? -9.134 8.691 -4.152 1.00 86.44 96 PRO A CA 1
ATOM 744 C C . PRO A 1 96 ? -8.458 8.389 -2.812 1.00 86.44 96 PRO A C 1
ATOM 746 O O . PRO A 1 96 ? -7.353 7.845 -2.756 1.00 86.44 96 PRO A O 1
ATOM 749 N N . VAL A 1 97 ? -9.159 8.716 -1.730 1.00 89.88 97 VAL A N 1
ATOM 750 C CA . VAL A 1 97 ? -8.724 8.500 -0.348 1.00 89.88 97 VAL A CA 1
ATOM 751 C C . VAL A 1 97 ? -9.585 7.408 0.269 1.00 89.88 97 VAL A C 1
ATOM 753 O O . VAL A 1 97 ? -10.802 7.400 0.096 1.00 89.88 97 VAL A O 1
ATOM 756 N N . ILE A 1 98 ? -8.964 6.488 1.003 1.00 92.19 98 ILE A N 1
ATOM 757 C CA . ILE A 1 98 ? -9.685 5.490 1.793 1.00 92.19 98 ILE A CA 1
ATOM 758 C C . ILE A 1 98 ? -9.645 5.924 3.252 1.00 92.19 98 ILE A C 1
ATOM 760 O O . ILE A 1 98 ? -8.567 6.069 3.826 1.00 92.19 98 ILE A O 1
ATOM 764 N N . ALA A 1 99 ? -10.819 6.133 3.837 1.00 93.81 99 ALA A N 1
ATOM 765 C CA . ALA A 1 99 ? -10.972 6.430 5.253 1.00 93.81 99 ALA A CA 1
ATOM 766 C C . ALA A 1 99 ? -11.416 5.178 6.012 1.00 93.81 99 ALA A C 1
ATOM 768 O O . ALA A 1 99 ? -12.253 4.412 5.532 1.00 93.81 99 ALA A O 1
ATOM 769 N N . ILE A 1 100 ? -10.864 5.006 7.209 1.00 94.50 100 ILE A N 1
ATOM 770 C CA . ILE A 1 100 ? -11.187 3.933 8.152 1.00 94.50 100 ILE A CA 1
ATOM 771 C C . ILE A 1 100 ? -11.428 4.546 9.530 1.00 94.50 100 ILE A C 1
ATOM 773 O O . ILE A 1 100 ? -10.943 5.643 9.816 1.00 94.50 100 ILE A O 1
ATOM 777 N N . ASP A 1 101 ? -12.122 3.822 10.403 1.00 94.81 101 ASP A N 1
ATOM 778 C CA . ASP A 1 101 ? -12.113 4.157 11.826 1.00 94.81 101 ASP A CA 1
ATOM 779 C C . ASP A 1 101 ? -10.691 3.983 12.392 1.00 94.81 101 ASP A C 1
ATOM 781 O O . ASP A 1 101 ? -10.040 2.956 12.174 1.00 94.81 101 ASP A O 1
ATOM 785 N N . VAL A 1 102 ? -10.211 4.977 13.142 1.00 91.50 102 VAL A N 1
ATOM 786 C CA . VAL A 1 102 ? -8.900 4.946 13.802 1.00 91.50 102 VAL A CA 1
ATOM 787 C C . VAL A 1 102 ? -8.758 3.762 14.766 1.00 91.50 102 VAL A C 1
ATOM 789 O O . VAL A 1 102 ? -7.659 3.230 14.910 1.00 91.50 102 VAL A O 1
ATOM 792 N N . GLN A 1 103 ? -9.853 3.282 15.365 1.00 94.06 103 GLN A N 1
ATOM 793 C CA . GLN A 1 103 ? -9.847 2.094 16.228 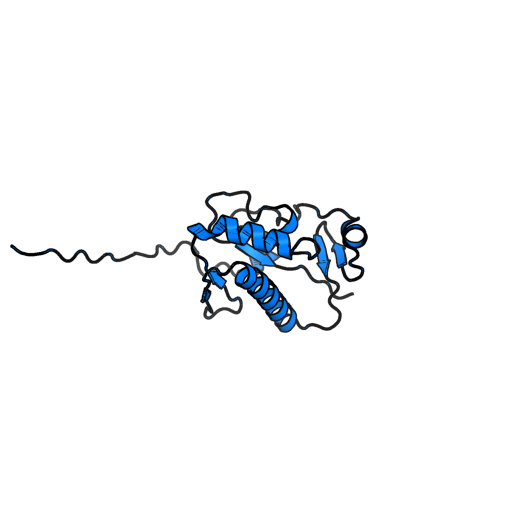1.00 94.06 103 GLN A CA 1
ATOM 794 C C . GLN A 1 103 ? -9.487 0.813 15.456 1.00 94.06 103 GLN A C 1
ATOM 796 O O . GLN A 1 103 ? -8.948 -0.130 16.031 1.00 94.06 103 GLN A O 1
ATOM 801 N N . ASN A 1 104 ? -9.718 0.790 14.138 1.00 94.94 104 ASN A N 1
ATOM 802 C CA . ASN A 1 104 ? -9.390 -0.340 13.268 1.00 94.94 104 ASN A CA 1
ATOM 803 C C . ASN A 1 104 ? -7.966 -0.274 12.696 1.00 94.94 104 ASN A C 1
ATOM 805 O O . ASN A 1 104 ? -7.583 -1.159 11.927 1.00 94.94 104 ASN A O 1
ATOM 809 N N . ARG A 1 105 ? -7.164 0.736 13.065 1.00 91.81 105 ARG A N 1
ATOM 810 C CA . ARG A 1 105 ? -5.820 0.972 12.512 1.00 91.81 105 ARG A CA 1
ATOM 811 C C . ARG A 1 105 ? -4.947 -0.278 12.532 1.00 91.81 105 ARG A C 1
ATOM 813 O O . ARG A 1 105 ? -4.427 -0.670 11.493 1.00 91.81 105 ARG A O 1
ATOM 820 N N . ASP A 1 106 ? -4.817 -0.934 13.680 1.00 92.50 106 ASP A N 1
ATOM 821 C CA . ASP A 1 106 ? -3.937 -2.101 13.807 1.00 92.50 106 ASP A CA 1
ATOM 822 C C . ASP A 1 106 ? -4.456 -3.310 13.019 1.00 92.50 106 ASP A C 1
ATOM 824 O O . ASP A 1 106 ? -3.671 -4.086 12.473 1.00 92.50 106 ASP A O 1
ATOM 828 N N . THR A 1 107 ? -5.779 -3.461 12.918 1.00 95.69 107 THR A N 1
ATOM 829 C CA . THR A 1 107 ? -6.411 -4.493 12.086 1.00 95.69 107 THR A CA 1
ATOM 830 C C . THR A 1 107 ? -6.104 -4.263 10.610 1.00 95.69 107 THR A C 1
ATOM 832 O O . THR A 1 107 ? -5.695 -5.199 9.925 1.00 95.69 107 THR A O 1
ATOM 835 N N . VAL A 1 108 ? -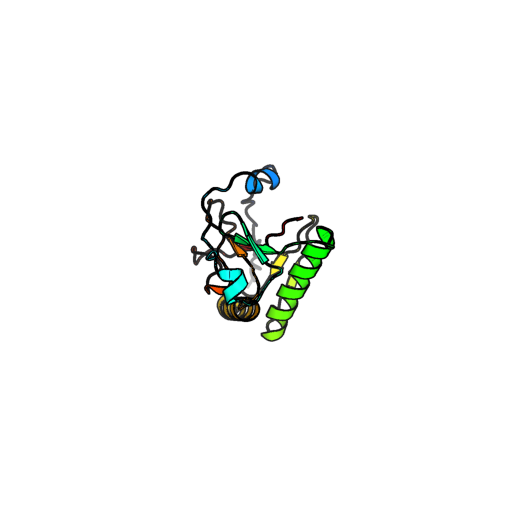6.207 -3.019 10.138 1.00 94.75 108 VAL A N 1
ATOM 836 C CA . VAL A 1 108 ? -5.869 -2.644 8.758 1.00 94.75 108 VAL A CA 1
ATOM 837 C C . VAL A 1 108 ? -4.393 -2.843 8.464 1.00 94.75 108 VAL A C 1
ATOM 839 O O . VAL A 1 108 ? -4.060 -3.423 7.435 1.00 94.75 108 VAL A O 1
ATOM 842 N N . VAL A 1 109 ? -3.505 -2.412 9.363 1.00 94.19 109 VAL A N 1
ATOM 843 C CA . VAL A 1 109 ? -2.060 -2.611 9.192 1.00 94.19 109 VAL A CA 1
ATOM 844 C C . VAL A 1 109 ? -1.761 -4.098 9.030 1.00 94.19 109 VAL A C 1
ATOM 846 O O . VAL A 1 109 ? -1.122 -4.475 8.054 1.00 94.19 109 VAL A O 1
ATOM 849 N N . ARG A 1 110 ? -2.277 -4.961 9.915 1.00 95.88 110 ARG A N 1
ATOM 850 C CA . ARG A 1 110 ? -2.073 -6.415 9.805 1.00 95.88 110 ARG A CA 1
ATOM 851 C C . ARG A 1 110 ? -2.609 -6.992 8.496 1.00 95.88 110 ARG A C 1
ATOM 853 O O . ARG A 1 110 ? -1.952 -7.840 7.902 1.00 95.88 110 ARG A O 1
ATOM 860 N N . ALA A 1 111 ? -3.772 -6.536 8.041 1.00 96.69 111 ALA A N 1
ATOM 861 C CA . ALA A 1 111 ? -4.370 -7.011 6.798 1.00 96.69 111 ALA A CA 1
ATOM 862 C C . ALA A 1 111 ? -3.561 -6.603 5.566 1.00 96.69 111 ALA A C 1
ATOM 864 O O . ALA A 1 111 ? -3.299 -7.432 4.697 1.00 96.69 111 ALA A O 1
ATOM 865 N N . LEU A 1 112 ? -3.106 -5.349 5.518 1.00 95.75 112 LEU A N 1
ATOM 866 C CA . LEU A 1 112 ? -2.236 -4.865 4.453 1.00 95.75 112 LEU A CA 1
ATOM 867 C C . LEU A 1 112 ? -0.893 -5.598 4.462 1.00 95.75 112 LEU A C 1
ATOM 869 O O . LEU A 1 112 ? -0.438 -6.011 3.405 1.00 95.75 112 LEU A O 1
ATOM 873 N N . VAL A 1 113 ? -0.290 -5.818 5.632 1.00 95.75 113 VAL A N 1
ATOM 874 C CA . VAL A 1 113 ? 0.953 -6.597 5.777 1.00 95.75 113 VAL A CA 1
ATOM 875 C C . VAL A 1 113 ? 0.773 -8.010 5.233 1.00 95.75 113 VAL A C 1
ATOM 877 O O . VAL A 1 113 ? 1.584 -8.458 4.431 1.00 95.75 113 VAL A O 1
ATOM 880 N N . ALA A 1 114 ? -0.312 -8.689 5.617 1.00 95.81 114 ALA A N 1
ATOM 881 C CA . ALA A 1 114 ? -0.610 -10.036 5.143 1.00 95.81 114 ALA A CA 1
ATOM 882 C C . ALA A 1 114 ? -0.828 -10.074 3.622 1.00 95.81 114 ALA A C 1
ATOM 884 O O . ALA A 1 114 ? -0.275 -10.937 2.945 1.00 95.81 114 ALA A O 1
ATOM 885 N N . ALA A 1 115 ? -1.576 -9.114 3.071 1.00 95.62 115 ALA A N 1
ATOM 886 C CA . ALA A 1 115 ? -1.784 -8.994 1.629 1.00 95.62 115 ALA A CA 1
ATOM 887 C C . ALA A 1 115 ? -0.489 -8.653 0.870 1.00 95.62 115 ALA A C 1
ATOM 889 O O . ALA A 1 115 ? -0.342 -9.018 -0.293 1.00 95.62 115 ALA A O 1
ATOM 890 N N . CYS A 1 116 ? 0.451 -7.964 1.524 1.00 94.56 116 CYS A N 1
ATOM 891 C CA . CYS A 1 116 ? 1.725 -7.545 0.946 1.00 94.56 116 CYS A CA 1
ATOM 892 C C . CYS A 1 116 ? 2.873 -8.527 1.191 1.00 94.56 116 CYS A C 1
ATOM 894 O O . CYS A 1 116 ? 4.011 -8.184 0.884 1.00 94.56 116 CYS A O 1
ATOM 896 N N . ALA A 1 117 ? 2.605 -9.732 1.708 1.00 92.69 117 ALA A N 1
ATOM 897 C CA . ALA A 1 117 ? 3.647 -10.722 1.979 1.00 92.69 117 ALA A CA 1
ATOM 898 C C . ALA A 1 117 ? 4.533 -10.983 0.749 1.00 92.69 117 ALA A C 1
ATOM 900 O O . ALA A 1 117 ? 5.749 -11.037 0.890 1.00 92.69 117 ALA A O 1
ATOM 901 N N . ASP A 1 118 ? 3.931 -11.039 -0.444 1.00 91.88 118 ASP A N 1
ATOM 902 C CA . ASP A 1 118 ? 4.619 -11.271 -1.724 1.00 91.88 118 ASP A CA 1
ATOM 903 C C . ASP A 1 118 ? 4.351 -10.168 -2.764 1.00 91.88 118 ASP A C 1
ATOM 905 O O . ASP A 1 118 ? 4.580 -10.352 -3.962 1.00 91.88 118 ASP A O 1
ATOM 909 N N . GLU A 1 119 ? 3.852 -9.009 -2.323 1.00 93.00 119 GLU A N 1
ATOM 910 C CA . GLU A 1 119 ? 3.485 -7.877 -3.181 1.00 93.00 119 GLU A CA 1
ATOM 911 C C . GLU A 1 119 ? 4.225 -6.601 -2.748 1.00 93.00 119 GLU A C 1
ATOM 913 O O . GLU A 1 119 ? 4.172 -6.220 -1.575 1.00 93.00 119 GLU A O 1
ATOM 918 N N . PRO A 1 120 ? 4.886 -5.881 -3.675 1.00 92.50 120 PRO A N 1
ATOM 919 C CA . PRO A 1 120 ? 5.602 -4.664 -3.327 1.00 92.50 120 PRO A CA 1
ATOM 920 C C . PRO A 1 120 ? 4.625 -3.492 -3.167 1.00 92.50 120 PRO A C 1
ATOM 922 O O . PRO A 1 120 ? 4.217 -2.873 -4.151 1.00 92.50 120 PRO A O 1
ATOM 925 N N . LEU A 1 121 ? 4.277 -3.154 -1.923 1.00 93.69 121 LEU A N 1
ATOM 926 C CA . LEU A 1 121 ? 3.508 -1.959 -1.566 1.00 93.69 121 LEU A CA 1
ATOM 927 C C . LEU A 1 121 ? 4.286 -1.102 -0.572 1.00 93.69 121 LEU A C 1
ATOM 929 O O . LEU A 1 121 ? 4.826 -1.609 0.410 1.00 93.69 121 LEU A O 1
ATOM 933 N N . TYR A 1 122 ? 4.300 0.207 -0.805 1.00 93.38 122 TYR A N 1
ATOM 934 C CA . TYR A 1 122 ? 5.003 1.167 0.034 1.00 93.38 122 TYR A CA 1
ATOM 935 C C . TYR A 1 122 ? 4.055 2.189 0.642 1.00 93.38 122 TYR A C 1
ATOM 937 O O . TYR A 1 122 ? 3.090 2.608 0.002 1.00 93.38 122 TYR A O 1
ATOM 945 N N . ALA A 1 123 ? 4.382 2.634 1.852 1.00 92.12 123 ALA A N 1
ATOM 946 C CA . ALA A 1 123 ? 3.705 3.710 2.553 1.00 92.12 123 ALA A CA 1
ATOM 947 C C . ALA A 1 123 ? 4.624 4.929 2.704 1.00 92.12 123 ALA A C 1
ATOM 949 O O . ALA A 1 123 ? 5.775 4.814 3.128 1.00 92.12 123 ALA A O 1
ATOM 950 N N . LYS A 1 124 ? 4.104 6.115 2.380 1.00 89.19 124 LYS A N 1
ATOM 951 C CA . LYS A 1 124 ? 4.720 7.416 2.678 1.00 89.19 124 LYS A CA 1
ATOM 952 C C . LYS A 1 124 ? 3.834 8.187 3.644 1.00 89.19 124 LYS A C 1
ATOM 954 O O . LYS A 1 124 ? 2.655 8.393 3.370 1.00 89.19 124 LYS A O 1
ATOM 959 N N . THR A 1 125 ? 4.396 8.632 4.761 1.00 87.62 125 THR A N 1
ATOM 960 C CA . THR A 1 125 ? 3.676 9.466 5.732 1.00 87.62 125 THR A CA 1
ATOM 961 C C . THR A 1 125 ? 3.443 10.866 5.160 1.00 87.62 125 THR A C 1
ATOM 963 O O . THR A 1 125 ? 4.348 11.432 4.551 1.00 87.62 125 THR A O 1
ATOM 966 N N . VAL A 1 126 ? 2.246 11.428 5.349 1.00 85.31 126 VAL A N 1
ATOM 967 C CA . VAL A 1 126 ? 1.919 12.809 4.956 1.00 85.31 126 VAL A CA 1
ATOM 968 C C . VAL A 1 126 ? 1.937 13.690 6.207 1.00 85.31 126 VAL A C 1
ATOM 970 O O . VAL A 1 126 ? 0.898 13.985 6.783 1.00 85.31 126 VAL A O 1
ATOM 973 N N . ASP A 1 127 ? 3.133 14.059 6.673 1.00 78.88 127 ASP A N 1
ATOM 974 C CA . ASP A 1 127 ? 3.343 14.890 7.876 1.00 78.88 127 ASP A CA 1
ATOM 975 C C . ASP A 1 127 ? 4.223 16.127 7.609 1.00 78.88 127 ASP A C 1
ATOM 977 O O . ASP A 1 127 ? 4.783 16.723 8.530 1.00 78.88 127 ASP A O 1
ATOM 981 N N . GLY A 1 128 ? 4.398 16.486 6.333 1.00 73.88 128 GLY A N 1
ATOM 982 C CA . GLY A 1 128 ? 5.269 17.576 5.890 1.00 73.88 128 GLY A CA 1
ATOM 983 C C . GLY A 1 128 ? 6.768 17.283 6.019 1.00 73.88 128 GLY A C 1
ATOM 984 O O . GLY A 1 128 ? 7.577 18.047 5.492 1.00 73.88 128 GLY A O 1
ATOM 985 N N . ARG A 1 129 ? 7.169 16.173 6.657 1.00 75.62 129 ARG A N 1
ATOM 986 C CA . ARG A 1 129 ? 8.572 15.778 6.799 1.00 75.62 129 ARG A CA 1
ATOM 987 C C . ARG A 1 129 ? 8.967 14.801 5.703 1.00 75.62 129 ARG A C 1
ATOM 989 O O . ARG A 1 129 ? 8.242 13.873 5.356 1.00 75.62 129 ARG A O 1
ATOM 996 N N . ARG A 1 130 ? 10.193 14.960 5.210 1.00 72.75 130 ARG A N 1
ATOM 997 C CA . ARG A 1 130 ? 10.786 14.011 4.269 1.00 72.75 130 ARG A CA 1
ATOM 998 C C . ARG A 1 130 ? 11.182 12.741 5.018 1.00 72.75 130 ARG A C 1
ATOM 1000 O O . ARG A 1 130 ? 12.072 12.781 5.866 1.00 72.75 130 ARG A O 1
ATOM 1007 N N . ARG A 1 131 ? 10.527 11.625 4.709 1.00 77.56 131 ARG A N 1
ATOM 1008 C CA . ARG A 1 131 ? 10.859 10.305 5.254 1.00 77.56 131 ARG A CA 1
ATOM 1009 C C . ARG A 1 131 ? 10.991 9.288 4.123 1.00 77.56 131 ARG A C 1
ATOM 1011 O O . ARG A 1 131 ? 10.254 9.403 3.138 1.00 77.56 131 ARG A O 1
ATOM 1018 N N . PRO A 1 132 ? 11.896 8.303 4.252 1.00 82.50 132 PRO A N 1
ATOM 1019 C CA . PRO A 1 132 ? 11.926 7.185 3.324 1.00 82.50 132 PRO A CA 1
ATOM 1020 C C . PRO A 1 132 ? 10.555 6.491 3.287 1.00 82.50 132 PRO A C 1
ATOM 1022 O O . PRO A 1 132 ? 9.889 6.400 4.322 1.00 82.50 132 PRO A O 1
ATOM 1025 N N . PRO A 1 133 ? 10.123 5.984 2.122 1.00 88.06 133 PRO A N 1
ATOM 1026 C CA . PRO A 1 133 ? 8.965 5.104 2.064 1.00 88.06 133 PRO A CA 1
ATOM 1027 C C . PRO A 1 133 ? 9.236 3.824 2.857 1.00 88.06 133 PRO A C 1
ATOM 1029 O O . PRO A 1 133 ? 10.345 3.298 2.812 1.00 88.06 133 PRO A O 1
ATOM 1032 N N . LEU A 1 134 ? 8.218 3.307 3.538 1.00 90.00 134 LEU A N 1
ATOM 1033 C CA . LEU A 1 134 ? 8.293 2.043 4.268 1.00 90.00 134 LEU A CA 1
ATOM 1034 C C . LEU A 1 134 ? 7.650 0.932 3.444 1.00 90.00 134 LEU A C 1
ATOM 1036 O O . LEU A 1 134 ? 6.573 1.135 2.881 1.00 90.00 134 LEU A O 1
ATOM 1040 N N . LEU A 1 135 ? 8.302 -0.230 3.367 1.00 91.62 135 LEU A N 1
ATOM 1041 C CA . LEU A 1 135 ? 7.709 -1.415 2.758 1.00 91.62 135 LEU A CA 1
ATOM 1042 C C . LEU A 1 135 ? 6.609 -1.932 3.690 1.00 91.62 135 LEU A C 1
ATOM 1044 O O . LEU A 1 135 ? 6.860 -2.234 4.854 1.00 91.62 135 LEU A O 1
ATOM 1048 N N . VAL A 1 136 ? 5.384 -2.035 3.182 1.00 93.31 136 VAL A N 1
ATOM 1049 C CA . VAL A 1 136 ? 4.218 -2.414 3.992 1.00 93.31 136 VAL A CA 1
ATOM 1050 C C . VAL A 1 136 ? 4.382 -3.813 4.584 1.00 93.31 136 VAL A C 1
ATOM 1052 O O . VAL A 1 136 ? 3.980 -4.030 5.722 1.00 93.31 136 VAL A O 1
ATOM 1055 N N . ALA A 1 137 ? 5.031 -4.731 3.863 1.00 92.38 137 ALA A N 1
ATOM 1056 C CA . ALA A 1 137 ? 5.324 -6.085 4.333 1.00 92.38 137 ALA A CA 1
ATOM 1057 C C . ALA A 1 137 ? 6.147 -6.125 5.641 1.00 92.38 137 ALA A C 1
ATOM 1059 O O . ALA A 1 137 ? 6.042 -7.089 6.393 1.00 92.38 137 ALA A O 1
ATOM 1060 N N . ASP A 1 138 ? 6.894 -5.061 5.968 1.00 89.81 138 ASP A N 1
ATOM 1061 C CA . ASP A 1 138 ? 7.715 -4.978 7.185 1.00 89.81 138 ASP A CA 1
ATOM 1062 C C . ASP A 1 138 ? 6.898 -4.656 8.454 1.00 89.81 138 ASP A C 1
ATOM 1064 O O . ASP A 1 138 ? 7.459 -4.439 9.532 1.00 89.81 138 ASP A O 1
ATOM 1068 N N . GLY A 1 139 ? 5.566 -4.584 8.363 1.00 88.69 139 GLY A N 1
ATOM 1069 C CA . GLY A 1 139 ? 4.701 -4.426 9.536 1.00 88.69 139 GLY A CA 1
ATOM 1070 C C . GLY A 1 139 ? 4.401 -2.982 9.938 1.00 88.69 139 GLY A C 1
ATOM 1071 O O . GLY A 1 139 ? 3.695 -2.765 10.924 1.00 88.69 139 GLY A O 1
ATOM 1072 N N . ARG A 1 140 ? 4.931 -1.980 9.225 1.00 85.38 140 ARG A N 1
ATOM 1073 C CA . ARG A 1 140 ? 4.815 -0.560 9.601 1.00 85.38 140 ARG A CA 1
ATOM 1074 C C . ARG A 1 140 ? 4.448 0.320 8.408 1.00 85.38 140 ARG A C 1
ATOM 1076 O O . ARG A 1 140 ? 5.034 0.203 7.340 1.00 85.38 140 ARG A O 1
ATOM 1083 N N . LEU A 1 141 ? 3.514 1.253 8.621 1.00 86.69 141 LEU A N 1
ATOM 1084 C CA . LEU A 1 141 ? 3.111 2.257 7.617 1.00 86.69 141 LEU A CA 1
ATOM 1085 C C . LEU A 1 141 ? 3.723 3.647 7.861 1.00 86.69 141 LEU A C 1
ATOM 1087 O O . LEU A 1 141 ? 3.738 4.494 6.971 1.00 86.69 141 LEU A O 1
ATOM 1091 N N . THR A 1 142 ? 4.192 3.905 9.082 1.00 85.25 142 THR A N 1
ATOM 1092 C CA . THR A 1 142 ? 4.744 5.191 9.522 1.00 85.25 142 THR A CA 1
ATOM 1093 C C . THR A 1 142 ? 5.641 4.974 10.742 1.00 85.25 142 THR A C 1
ATOM 1095 O O . THR A 1 142 ? 5.353 4.113 11.574 1.00 85.25 142 THR A O 1
ATOM 1098 N N . ASP A 1 143 ? 6.693 5.783 10.872 1.00 81.88 143 ASP A N 1
ATOM 1099 C CA . ASP A 1 143 ? 7.490 5.899 12.104 1.00 81.88 143 ASP A CA 1
ATOM 1100 C C . ASP A 1 143 ? 6.928 6.967 13.066 1.00 81.88 143 ASP A C 1
ATOM 1102 O O . ASP A 1 143 ? 7.461 7.185 14.149 1.00 81.88 143 ASP A O 1
ATOM 1106 N N . ASN A 1 144 ? 5.875 7.685 12.663 1.00 83.25 144 ASN A N 1
ATOM 1107 C CA . ASN A 1 144 ? 5.130 8.617 13.506 1.00 83.25 144 ASN A CA 1
ATOM 1108 C C . ASN A 1 144 ? 3.820 7.960 13.980 1.00 83.25 144 ASN A C 1
ATOM 1110 O O . ASN A 1 144 ? 2.933 7.759 13.142 1.00 83.25 144 ASN A O 1
ATOM 1114 N N . PRO A 1 145 ? 3.666 7.643 15.279 1.00 78.56 145 PRO A N 1
ATOM 1115 C CA . PRO A 1 145 ? 2.446 7.025 15.800 1.00 78.56 145 PRO A CA 1
ATOM 1116 C C . PRO A 1 145 ? 1.208 7.918 15.633 1.00 78.56 145 PRO A C 1
ATOM 1118 O O . PRO A 1 145 ? 0.120 7.390 15.420 1.00 78.56 145 PRO A O 1
ATOM 1121 N N . ASP A 1 146 ? 1.387 9.242 15.624 1.00 81.69 146 ASP A N 1
ATOM 1122 C CA . ASP A 1 146 ? 0.302 10.224 15.513 1.00 81.69 146 ASP A CA 1
ATOM 1123 C C . ASP A 1 146 ? -0.096 10.516 14.056 1.00 81.69 146 ASP A C 1
ATOM 1125 O O . ASP A 1 146 ? -1.018 11.288 13.791 1.00 81.69 146 ASP A O 1
ATOM 1129 N N . ALA A 1 147 ? 0.595 9.922 13.076 1.00 83.06 147 ALA A N 1
ATOM 1130 C CA . ALA A 1 147 ? 0.255 10.125 11.676 1.00 83.06 147 ALA A CA 1
ATOM 1131 C C . ALA A 1 147 ? -1.050 9.401 11.309 1.00 83.06 147 ALA A C 1
ATOM 1133 O O . ALA A 1 147 ? -1.109 8.169 11.276 1.00 83.06 147 ALA A O 1
ATOM 1134 N N . GLY A 1 148 ? -2.072 10.191 10.969 1.00 85.00 148 GLY A N 1
ATOM 1135 C CA . GLY A 1 148 ? -3.372 9.703 10.501 1.00 85.00 148 GLY A CA 1
ATOM 1136 C C . GLY A 1 148 ? -3.494 9.546 8.982 1.00 85.00 148 GLY A C 1
ATOM 1137 O O . GLY A 1 148 ? -4.454 8.940 8.519 1.00 85.00 148 GLY A O 1
ATOM 1138 N N . ILE A 1 149 ? -2.545 10.075 8.199 1.00 88.19 149 ILE A N 1
ATOM 1139 C CA . ILE A 1 149 ? -2.612 10.084 6.729 1.00 88.19 149 ILE A CA 1
ATOM 1140 C C . ILE A 1 149 ? -1.311 9.538 6.136 1.00 88.19 149 ILE A C 1
ATOM 1142 O O . ILE A 1 149 ? -0.208 9.991 6.457 1.00 88.19 149 ILE A O 1
ATOM 1146 N N . PHE A 1 150 ? -1.449 8.575 5.228 1.00 88.62 150 PHE A N 1
ATOM 1147 C CA . PHE A 1 150 ? -0.344 7.981 4.486 1.00 88.62 150 PHE A CA 1
ATOM 1148 C C . PHE A 1 150 ? -0.739 7.724 3.029 1.00 88.62 150 PHE A C 1
ATOM 1150 O O . PHE A 1 150 ? -1.884 7.410 2.712 1.00 88.62 150 PHE A O 1
ATOM 1157 N N . ARG A 1 151 ? 0.233 7.862 2.128 1.00 90.06 151 ARG A N 1
ATOM 1158 C CA . ARG A 1 151 ? 0.112 7.548 0.703 1.00 90.06 151 ARG A CA 1
ATOM 1159 C C . ARG A 1 151 ? 0.614 6.133 0.472 1.00 90.06 151 ARG A C 1
ATOM 1161 O O . ARG A 1 151 ? 1.783 5.852 0.736 1.00 90.06 151 ARG A O 1
ATOM 1168 N N . LEU A 1 152 ? -0.258 5.272 -0.040 1.00 92.06 152 LEU A N 1
ATOM 1169 C CA . LEU A 1 152 ? 0.099 3.931 -0.487 1.00 92.06 152 LEU A CA 1
ATOM 1170 C C . LEU A 1 152 ? 0.405 3.954 -1.983 1.00 92.06 152 LEU A C 1
ATOM 1172 O O . LEU A 1 152 ? -0.327 4.577 -2.753 1.00 92.06 152 LEU A O 1
ATOM 1176 N N . TYR A 1 153 ? 1.480 3.292 -2.402 1.00 91.00 153 TYR A N 1
ATOM 1177 C CA . TYR A 1 153 ? 1.826 3.197 -3.818 1.00 91.00 153 TYR A CA 1
ATOM 1178 C C . TYR A 1 153 ? 2.661 1.956 -4.127 1.00 91.00 153 TYR A C 1
ATOM 1180 O O . TYR A 1 153 ? 3.438 1.486 -3.293 1.00 91.00 153 TYR A O 1
ATOM 1188 N N . ARG A 1 154 ? 2.533 1.455 -5.360 1.00 91.81 154 ARG A N 1
ATOM 1189 C CA . ARG A 1 154 ? 3.416 0.421 -5.907 1.00 91.81 154 ARG A CA 1
ATOM 1190 C C . ARG A 1 154 ? 4.261 1.025 -7.031 1.00 91.81 154 ARG A C 1
ATOM 1192 O O . ARG A 1 154 ? 3.697 1.440 -8.052 1.00 91.81 154 ARG A O 1
ATOM 1199 N N . PRO A 1 155 ? 5.589 1.143 -6.859 1.00 91.81 155 PRO A N 1
ATOM 1200 C CA . PRO A 1 155 ? 6.441 1.740 -7.874 1.00 91.81 155 PRO A CA 1
ATOM 1201 C C . PRO A 1 155 ? 6.429 0.870 -9.130 1.00 91.81 155 PRO A C 1
ATOM 1203 O O . PRO A 1 155 ? 6.435 -0.360 -9.055 1.00 91.81 155 PRO A O 1
ATOM 1206 N N . ARG A 1 156 ? 6.399 1.527 -10.290 1.00 92.62 156 ARG A N 1
ATOM 1207 C CA . ARG A 1 156 ? 6.371 0.888 -11.605 1.00 92.62 156 ARG A CA 1
ATOM 1208 C C . ARG A 1 156 ? 7.419 1.487 -12.516 1.00 92.62 156 ARG A C 1
ATOM 1210 O O . ARG A 1 156 ? 7.665 2.690 -12.459 1.00 92.62 156 ARG A O 1
ATOM 1217 N N . ILE A 1 157 ? 8.006 0.649 -13.360 1.00 91.94 157 ILE A N 1
ATOM 1218 C CA . ILE A 1 157 ? 8.889 1.079 -14.444 1.00 91.94 157 ILE A CA 1
ATOM 1219 C C . ILE A 1 157 ? 8.416 0.482 -15.759 1.00 91.94 157 ILE A C 1
ATOM 1221 O O . ILE A 1 157 ? 7.976 -0.666 -15.795 1.00 91.94 157 ILE A O 1
ATOM 1225 N N . GLU A 1 158 ? 8.536 1.262 -16.823 1.00 85.75 158 GLU A N 1
ATOM 1226 C CA . GLU A 1 158 ? 8.513 0.724 -18.178 1.00 85.75 158 GLU A CA 1
ATOM 1227 C C . GLU A 1 158 ? 9.913 0.153 -18.486 1.00 85.75 158 GLU A C 1
ATOM 1229 O O . GLU A 1 158 ? 10.908 0.749 -18.046 1.00 85.75 158 GLU A O 1
ATOM 1234 N N . PRO A 1 159 ? 9.994 -1.038 -19.106 1.00 72.19 159 PRO A N 1
ATOM 1235 C CA . PRO A 1 159 ? 11.257 -1.702 -19.421 1.00 72.19 159 PRO A CA 1
ATOM 1236 C C . PRO A 1 159 ? 12.093 -0.963 -20.471 1.00 72.19 159 PRO A C 1
ATOM 1238 O O . PRO A 1 159 ? 11.508 -0.272 -21.333 1.00 72.19 159 PRO A O 1
#

pLDDT: mean 78.79, std 21.55, range [29.69, 96.75]

Sequence (159 aa):
MAGSARQFNVALEPTVDPATSEEEYSRQDDAVAPAPATWPTTHHRPDVVVRKGLATLVNRTLTPHQALVTDLLFIRDALLATGIDFWLIRGNDERPVIAIDVQNRDTVVRALVAACADEPLYAKTVDGRRRPPLLVADGRLTDNPDAGIFRLYRPRIEP

Foldseek 3Di:
DDDDDDDPDPPPDPPDDPPPDCVVVPDDDLDAPADDQCLCVVLVNPQWGGDSRAGAGEDADDDPVRQLVVVVVLLVVLVVVLVFDWDFADDPDDHIDIDGPPVCVLVSLVSQLVSCCNPFKWKDFPPPDDDHIDGSVVSDRDPDPPGPDIDMDHHYDHD